Protein AF-A0A7S1U8A6-F1 (afdb_monomer_lite)

InterPro domains:
  IPR013602 Dynein heavy chain, linker [PF08393] (1-104)
  IPR026983 Dynein heavy chain [PTHR45703] (1-102)
  IPR042222 Dynein heavy chain, domain 2, N-terminal [G3DSA:1.20.140.100] (1-81)
  IPR042228 Dynein heavy chain, linker, subdomain 3 [G3DSA:3.20.180.20] (83-105)

Organism: NCBI:txid124430

pLDDT: mean 87.77, std 8.68, range [51.47, 96.12]

Radius of gyration: 16.96 Å; chains: 1; bounding box: 34×30×46 Å

Structure (mmCIF, N/CA/C/O backbone):
data_AF-A0A7S1U8A6-F1
#
_entry.id   AF-A0A7S1U8A6-F1
#
loop_
_atom_site.group_PDB
_atom_site.id
_atom_site.type_symbol
_atom_site.label_atom_id
_atom_site.label_alt_id
_atom_site.label_comp_id
_atom_site.label_asym_id
_atom_site.label_entity_id
_atom_site.label_seq_id
_atom_site.pdbx_PDB_ins_code
_atom_site.Cartn_x
_atom_site.Cartn_y
_atom_site.Cartn_z
_atom_site.occupancy
_atom_site.B_iso_or_equiv
_atom_site.auth_seq_id
_atom_site.auth_comp_id
_atom_site.auth_asym_id
_atom_site.auth_atom_id
_atom_site.pdbx_PDB_model_num
ATOM 1 N N . TRP A 1 1 ? 5.348 0.429 -0.021 1.00 88.81 1 TRP A N 1
ATOM 2 C CA . TRP A 1 1 ? 4.564 -0.590 -0.747 1.00 88.81 1 TRP A CA 1
ATOM 3 C C . TRP A 1 1 ? 4.501 -1.917 0.010 1.00 88.81 1 TRP A C 1
ATOM 5 O O . TRP A 1 1 ? 3.428 -2.208 0.503 1.00 88.81 1 TRP A O 1
ATOM 15 N N . THR A 1 2 ? 5.599 -2.655 0.239 1.00 86.81 2 THR A N 1
ATOM 16 C CA . THR A 1 2 ? 5.573 -3.997 0.885 1.00 86.81 2 THR A CA 1
ATOM 17 C C . THR A 1 2 ? 4.840 -4.059 2.233 1.00 86.81 2 THR A C 1
ATOM 19 O O . THR A 1 2 ? 4.106 -5.003 2.502 1.00 86.81 2 THR A O 1
ATOM 22 N N . ALA A 1 3 ? 4.994 -3.039 3.085 1.00 85.06 3 ALA A N 1
ATOM 23 C CA . ALA A 1 3 ? 4.252 -2.964 4.347 1.00 85.06 3 ALA A CA 1
ATOM 24 C C . ALA A 1 3 ? 2.730 -2.875 4.124 1.00 85.06 3 ALA A C 1
ATOM 26 O O . ALA A 1 3 ? 1.968 -3.575 4.781 1.00 85.06 3 ALA A O 1
ATOM 27 N N . LEU A 1 4 ? 2.304 -2.047 3.166 1.00 87.25 4 LEU A N 1
ATOM 28 C CA . LEU A 1 4 ? 0.900 -1.873 2.795 1.00 87.25 4 LEU A CA 1
ATOM 29 C C . LEU A 1 4 ? 0.356 -3.092 2.036 1.00 87.25 4 LEU A C 1
ATOM 31 O O . LEU A 1 4 ? -0.800 -3.436 2.246 1.00 87.25 4 LEU A O 1
ATOM 35 N N . GLU A 1 5 ? 1.181 -3.787 1.242 1.00 88.25 5 GLU A N 1
ATOM 36 C CA . GLU A 1 5 ? 0.796 -5.025 0.545 1.00 88.25 5 GLU A CA 1
ATOM 37 C C . GLU A 1 5 ? 0.329 -6.080 1.546 1.00 88.25 5 GLU A C 1
ATOM 39 O O . GLU A 1 5 ? -0.782 -6.588 1.432 1.00 88.25 5 GLU A O 1
ATOM 44 N N . ASN A 1 6 ? 1.112 -6.332 2.597 1.00 82.44 6 ASN A N 1
ATOM 45 C CA . ASN A 1 6 ? 0.732 -7.294 3.631 1.00 82.44 6 ASN A CA 1
ATOM 46 C C . ASN A 1 6 ? -0.578 -6.925 4.342 1.00 82.44 6 ASN A C 1
ATOM 48 O O . ASN A 1 6 ? -1.346 -7.809 4.707 1.00 82.44 6 ASN A O 1
ATOM 52 N N . ILE A 1 7 ? -0.846 -5.634 4.539 1.00 85.12 7 ILE A N 1
ATOM 53 C CA . ILE A 1 7 ? -2.037 -5.163 5.254 1.00 85.12 7 ILE A CA 1
ATOM 54 C C . ILE A 1 7 ? -3.275 -5.248 4.354 1.00 85.12 7 ILE A C 1
ATOM 56 O O . ILE A 1 7 ? -4.265 -5.877 4.726 1.00 85.12 7 ILE A O 1
ATOM 60 N N . PHE A 1 8 ? -3.213 -4.647 3.165 1.00 85.31 8 PHE A N 1
ATOM 61 C CA . PHE A 1 8 ? -4.348 -4.532 2.251 1.00 85.31 8 PHE A CA 1
ATOM 62 C C . PHE A 1 8 ? -4.623 -5.804 1.444 1.00 85.31 8 PHE A C 1
ATOM 64 O O . PHE A 1 8 ? -5.749 -5.975 0.991 1.00 85.31 8 PHE A O 1
ATOM 71 N N . MET A 1 9 ? -3.657 -6.713 1.273 1.00 79.38 9 MET A N 1
ATOM 72 C CA . MET A 1 9 ? -3.889 -7.974 0.551 1.00 79.38 9 MET A CA 1
ATOM 73 C C . MET A 1 9 ? -4.278 -9.123 1.483 1.00 79.38 9 MET A C 1
ATOM 75 O O . MET A 1 9 ? -5.119 -9.941 1.107 1.00 79.38 9 MET A O 1
ATOM 79 N N . SER A 1 10 ? -3.713 -9.177 2.693 1.00 74.88 10 SER A N 1
ATOM 80 C CA . SER A 1 10 ? -3.883 -10.331 3.588 1.00 74.88 10 SER A CA 1
ATOM 81 C C . SER A 1 10 ? -5.002 -10.159 4.616 1.00 74.88 10 SER A C 1
ATOM 83 O O . SER A 1 10 ? -5.595 -11.154 5.028 1.00 74.88 10 SER A O 1
ATOM 85 N N . SER A 1 11 ? -5.326 -8.930 5.037 1.00 82.06 11 SER A N 1
ATOM 86 C CA . SER A 1 11 ? -6.348 -8.702 6.066 1.00 82.06 11 SER A CA 1
ATOM 87 C C . SER A 1 11 ? -7.717 -8.403 5.460 1.00 82.06 11 SER A C 1
ATOM 89 O O . SER A 1 11 ? -7.998 -7.287 5.020 1.00 82.06 11 SER A O 1
ATOM 91 N N . GLN A 1 12 ? -8.606 -9.400 5.465 1.00 81.56 12 GLN A N 1
ATOM 92 C CA . GLN A 1 12 ? -9.969 -9.244 4.949 1.00 81.56 12 GLN A CA 1
ATOM 93 C C . GLN A 1 12 ? -10.790 -8.216 5.746 1.00 81.56 12 GLN A C 1
ATOM 95 O O . GLN A 1 12 ? -11.609 -7.514 5.154 1.00 81.56 12 GLN A O 1
ATOM 100 N N . ASP A 1 13 ? -10.543 -8.083 7.056 1.00 82.06 13 ASP A N 1
ATOM 101 C CA . ASP A 1 13 ? -11.202 -7.068 7.887 1.00 82.06 13 ASP A CA 1
ATOM 102 C C . ASP A 1 13 ? -10.785 -5.654 7.467 1.00 82.06 13 ASP A C 1
ATOM 104 O O . ASP A 1 13 ? -11.640 -4.821 7.177 1.00 82.06 13 ASP A O 1
ATOM 108 N N . ILE A 1 14 ? -9.480 -5.395 7.311 1.00 84.38 14 ILE A N 1
ATOM 109 C CA . ILE A 1 14 ? -8.995 -4.077 6.868 1.00 84.38 14 ILE A CA 1
ATOM 110 C C . ILE A 1 14 ? -9.556 -3.721 5.489 1.00 84.38 14 ILE A C 1
ATOM 112 O O . ILE A 1 14 ? -9.987 -2.587 5.282 1.00 84.38 14 ILE A O 1
ATOM 116 N N . ARG A 1 15 ? -9.635 -4.692 4.570 1.00 87.81 15 ARG A N 1
ATOM 117 C CA . ARG A 1 15 ? -10.236 -4.480 3.244 1.00 87.81 15 ARG A CA 1
ATOM 118 C C . ARG A 1 15 ? -11.712 -4.100 3.308 1.00 87.81 15 ARG A C 1
ATOM 120 O O . ARG A 1 15 ? -12.172 -3.289 2.508 1.00 87.81 15 ARG A O 1
ATOM 127 N N . ALA A 1 16 ? -12.454 -4.676 4.252 1.00 87.38 16 ALA A N 1
ATOM 128 C CA . ALA A 1 16 ? -13.859 -4.346 4.466 1.00 87.38 16 ALA A CA 1
ATOM 129 C C . ALA A 1 16 ? -14.042 -2.966 5.122 1.00 87.38 16 ALA A C 1
ATOM 131 O O . ALA A 1 16 ? -15.009 -2.272 4.814 1.00 87.38 16 ALA A O 1
ATOM 132 N N . GLN A 1 17 ? -13.120 -2.562 6.000 1.00 88.62 17 GLN A N 1
ATOM 133 C CA . GLN A 1 17 ? -13.173 -1.273 6.701 1.00 88.62 17 GLN A CA 1
ATOM 134 C C . GLN A 1 17 ? -12.693 -0.098 5.834 1.00 88.62 17 GLN A C 1
ATOM 136 O O . GLN A 1 17 ? -13.214 1.006 5.970 1.00 88.62 17 GLN A O 1
ATOM 141 N N . LEU A 1 18 ? -11.731 -0.329 4.934 1.00 91.69 18 LEU A N 1
ATOM 142 C CA . LEU A 1 18 ? -11.136 0.681 4.050 1.00 91.69 18 LEU A CA 1
ATOM 143 C C . LEU A 1 18 ? -11.277 0.279 2.565 1.00 91.69 18 LEU A C 1
ATOM 145 O O . LEU A 1 18 ? -10.271 0.046 1.886 1.00 91.69 18 LEU A O 1
ATOM 149 N N . PRO A 1 19 ? -12.506 0.164 2.024 1.00 92.81 19 PRO A N 1
ATOM 150 C CA . PRO A 1 19 ? -12.728 -0.388 0.685 1.00 92.81 19 PRO A CA 1
ATOM 151 C C . PRO A 1 19 ? -12.178 0.503 -0.438 1.00 92.81 19 PRO A C 1
ATOM 153 O O . PRO A 1 19 ? -11.664 -0.010 -1.434 1.00 92.81 19 PRO A O 1
ATOM 156 N N . ASP A 1 20 ? -12.252 1.826 -0.290 1.00 94.00 20 ASP A N 1
ATOM 157 C CA . ASP A 1 20 ? -11.753 2.764 -1.302 1.00 94.00 20 ASP A CA 1
ATOM 158 C C . ASP A 1 20 ? -10.221 2.810 -1.327 1.00 94.00 20 ASP A C 1
ATOM 160 O O . ASP A 1 20 ? -9.616 2.820 -2.401 1.00 94.00 20 ASP A O 1
ATOM 164 N N . ASP A 1 21 ? -9.582 2.773 -0.155 1.00 93.56 21 ASP A N 1
ATOM 165 C CA . ASP A 1 21 ? -8.122 2.698 -0.045 1.00 93.56 21 ASP A CA 1
ATOM 166 C C . ASP A 1 21 ? -7.592 1.341 -0.505 1.00 93.56 21 ASP A C 1
ATOM 168 O O . ASP A 1 21 ? -6.555 1.286 -1.161 1.00 93.56 21 ASP A O 1
ATOM 172 N N . THR A 1 22 ? -8.343 0.263 -0.269 1.00 92.44 22 THR A N 1
ATOM 173 C CA . THR A 1 22 ? -8.030 -1.069 -0.804 1.00 92.44 22 THR A CA 1
ATOM 174 C C . THR A 1 22 ? -7.998 -1.053 -2.327 1.00 92.44 22 THR A C 1
ATOM 176 O O . THR A 1 22 ? -6.994 -1.445 -2.914 1.00 92.44 22 THR A O 1
ATOM 179 N N . LYS A 1 23 ? -9.044 -0.531 -2.984 1.00 93.88 23 LYS A N 1
ATOM 180 C CA . LYS A 1 23 ? -9.075 -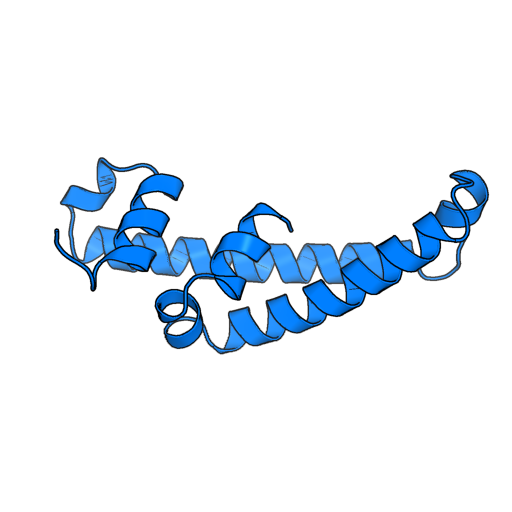0.413 -4.454 1.00 93.88 23 LYS A CA 1
ATOM 181 C C . LYS A 1 23 ? -7.939 0.457 -4.986 1.00 93.88 23 LYS A C 1
ATOM 183 O O . LYS A 1 23 ? -7.350 0.152 -6.021 1.00 93.88 23 LYS A O 1
ATOM 188 N N . ARG A 1 24 ? -7.617 1.548 -4.283 1.00 94.31 24 ARG A N 1
ATOM 189 C CA . ARG A 1 24 ? -6.490 2.416 -4.647 1.00 94.31 24 ARG A CA 1
ATOM 190 C C . ARG A 1 24 ? -5.164 1.668 -4.550 1.00 94.31 24 ARG A C 1
ATOM 192 O O . ARG A 1 24 ? -4.348 1.774 -5.461 1.00 94.31 24 ARG A O 1
ATOM 199 N N . PHE A 1 25 ? -4.958 0.912 -3.474 1.00 94.56 25 PHE A N 1
ATOM 200 C CA . PHE A 1 25 ? -3.757 0.110 -3.293 1.00 94.56 25 PHE A CA 1
ATOM 201 C C . PHE A 1 25 ? -3.649 -0.998 -4.349 1.00 94.56 25 PHE A C 1
ATOM 203 O O . PHE A 1 25 ? -2.569 -1.184 -4.895 1.00 94.56 25 PHE A O 1
ATOM 210 N N . GLU A 1 26 ? -4.750 -1.670 -4.697 1.00 93.94 26 GLU A N 1
ATOM 211 C CA . GLU A 1 26 ? -4.790 -2.686 -5.760 1.00 93.94 26 GLU A CA 1
ATOM 212 C C . GLU A 1 26 ? -4.343 -2.121 -7.118 1.00 93.94 26 GLU A C 1
ATOM 214 O O . GLU A 1 26 ? -3.580 -2.770 -7.830 1.00 93.94 26 GLU A O 1
ATOM 219 N N . GLN A 1 27 ? -4.742 -0.892 -7.465 1.00 94.38 27 GLN A N 1
ATOM 220 C CA . GLN A 1 27 ? -4.250 -0.246 -8.687 1.00 94.38 27 GLN A CA 1
ATOM 221 C C . GLN A 1 27 ? -2.738 0.016 -8.620 1.00 94.38 27 GLN A C 1
ATOM 223 O O . GLN A 1 27 ? -2.011 -0.307 -9.557 1.00 94.38 27 GLN A O 1
ATOM 228 N N . VAL A 1 28 ? -2.250 0.555 -7.497 1.00 95.44 28 VAL A N 1
ATOM 229 C CA . VAL A 1 28 ? -0.811 0.801 -7.300 1.00 95.44 28 VAL A CA 1
ATOM 230 C C . VAL A 1 28 ? -0.012 -0.506 -7.317 1.00 95.44 28 VAL A C 1
ATOM 232 O O . VAL A 1 28 ? 1.119 -0.523 -7.799 1.00 95.44 28 VAL A O 1
ATOM 235 N N . ASP A 1 29 ? -0.579 -1.596 -6.802 1.00 94.38 29 ASP A N 1
ATOM 236 C CA . ASP A 1 29 ? 0.017 -2.931 -6.804 1.00 94.38 29 ASP A CA 1
ATOM 237 C C . ASP A 1 29 ? 0.265 -3.443 -8.226 1.00 94.38 29 ASP A C 1
ATOM 239 O O . ASP A 1 29 ? 1.375 -3.883 -8.540 1.00 94.38 29 ASP A O 1
ATOM 243 N N . VAL A 1 30 ? -0.742 -3.318 -9.096 1.00 94.25 30 VAL A N 1
ATOM 244 C CA . VAL A 1 30 ? -0.635 -3.665 -10.518 1.00 94.25 30 VAL A CA 1
ATOM 245 C C . VAL A 1 30 ? 0.435 -2.811 -11.195 1.00 94.25 30 VAL A C 1
ATOM 247 O O . VAL A 1 30 ? 1.370 -3.364 -11.781 1.00 94.25 30 VAL A O 1
ATOM 250 N N . ASP A 1 31 ? 0.360 -1.488 -11.035 1.00 92.88 31 ASP A N 1
ATOM 251 C CA . ASP A 1 31 ? 1.295 -0.552 -11.664 1.00 92.88 31 ASP A CA 1
ATOM 252 C C . ASP A 1 31 ? 2.744 -0.819 -11.212 1.00 92.88 31 ASP A C 1
ATOM 254 O O . ASP A 1 31 ? 3.674 -0.807 -12.024 1.00 92.88 31 ASP A O 1
ATOM 258 N N . PHE A 1 32 ? 2.958 -1.118 -9.924 1.00 93.88 32 PHE A N 1
ATOM 259 C CA . PHE A 1 32 ? 4.285 -1.419 -9.379 1.00 93.88 32 PHE A CA 1
ATOM 260 C C . PHE A 1 32 ? 4.840 -2.735 -9.896 1.00 93.88 32 PHE A C 1
ATOM 262 O O . PHE A 1 32 ? 6.006 -2.793 -10.292 1.00 93.88 32 PHE A O 1
ATOM 269 N N . LYS A 1 33 ? 4.011 -3.779 -9.950 1.00 93.62 33 LYS A N 1
ATOM 270 C CA . LYS A 1 33 ? 4.401 -5.072 -10.520 1.00 93.62 33 LYS A CA 1
ATOM 271 C C . LYS A 1 33 ? 4.740 -4.941 -12.006 1.00 93.62 33 LYS A C 1
ATOM 273 O O . LYS A 1 33 ? 5.705 -5.563 -12.449 1.00 93.62 33 LYS A O 1
ATOM 278 N N . ASP A 1 34 ? 4.043 -4.086 -12.753 1.00 92.69 34 ASP A N 1
ATOM 279 C CA . ASP A 1 34 ? 4.404 -3.745 -14.133 1.00 92.69 34 ASP A CA 1
ATOM 280 C C . ASP A 1 34 ? 5.766 -3.051 -14.229 1.00 92.69 34 ASP A C 1
ATOM 282 O O . ASP A 1 34 ? 6.617 -3.478 -15.015 1.00 92.69 34 ASP A O 1
ATOM 286 N N . GLN A 1 35 ? 6.028 -2.047 -13.384 1.00 91.19 35 GLN A N 1
ATOM 287 C CA . GLN A 1 35 ? 7.331 -1.373 -13.360 1.00 91.19 35 GLN A CA 1
ATOM 288 C C . GLN A 1 35 ? 8.482 -2.318 -12.975 1.00 91.19 35 GLN A C 1
ATOM 290 O O . GLN A 1 35 ? 9.594 -2.167 -13.492 1.00 91.19 35 GLN A O 1
ATOM 295 N N . LEU A 1 36 ? 8.237 -3.278 -12.075 1.00 91.50 36 LEU A N 1
ATOM 296 C CA . LEU A 1 36 ? 9.217 -4.288 -11.667 1.00 91.50 36 LEU A CA 1
ATOM 297 C C . LEU A 1 36 ? 9.498 -5.298 -12.781 1.00 91.50 36 LEU A C 1
ATOM 299 O O . LEU A 1 36 ? 10.664 -5.593 -13.039 1.00 91.50 36 LEU A O 1
ATOM 303 N N . ARG A 1 37 ? 8.459 -5.794 -13.470 1.00 92.69 37 ARG A N 1
ATOM 304 C CA . ARG A 1 37 ? 8.616 -6.681 -14.636 1.00 92.69 37 ARG A CA 1
ATOM 305 C C . ARG A 1 37 ? 9.458 -6.027 -15.722 1.00 92.69 37 ARG A C 1
ATOM 307 O O . ARG A 1 37 ? 10.334 -6.665 -16.298 1.00 92.69 37 ARG A O 1
ATOM 314 N N . ASP A 1 38 ? 9.215 -4.746 -15.961 1.00 89.62 38 ASP A N 1
ATOM 315 C CA . ASP A 1 38 ? 9.948 -3.973 -16.950 1.00 89.62 38 ASP A CA 1
ATOM 316 C C . ASP A 1 38 ? 11.442 -3.816 -16.607 1.00 89.62 38 ASP A C 1
ATOM 318 O O . ASP A 1 38 ? 12.302 -4.017 -17.466 1.00 89.62 38 ASP A O 1
ATOM 322 N N . VAL A 1 39 ? 11.761 -3.551 -15.334 1.00 90.38 39 VAL A N 1
ATOM 323 C CA . VAL A 1 39 ? 13.155 -3.493 -14.841 1.00 90.38 39 VAL A CA 1
ATOM 324 C C . VAL A 1 39 ? 13.816 -4.858 -14.890 1.00 90.38 39 VAL A C 1
ATOM 326 O O . VAL A 1 39 ? 14.991 -4.964 -15.223 1.00 90.38 39 VAL A O 1
ATOM 329 N N . GLN A 1 40 ? 13.075 -5.919 -14.579 1.00 91.06 40 GLN A N 1
ATOM 330 C CA . GLN A 1 40 ? 13.603 -7.275 -14.655 1.00 91.06 40 GLN A CA 1
ATOM 331 C C . GLN A 1 40 ? 13.952 -7.662 -16.100 1.00 91.06 40 GLN A C 1
ATOM 333 O O . GLN A 1 40 ? 14.941 -8.361 -16.317 1.00 91.06 40 GLN A O 1
ATOM 338 N N . ALA A 1 41 ? 13.176 -7.191 -17.081 1.00 90.00 41 ALA A N 1
ATOM 339 C CA . ALA A 1 41 ? 13.470 -7.387 -18.497 1.00 90.00 41 ALA A CA 1
ATOM 340 C C . ALA A 1 41 ? 14.681 -6.561 -18.970 1.00 90.00 41 ALA A C 1
ATOM 342 O O . ALA A 1 41 ? 15.436 -7.031 -19.818 1.00 90.00 41 ALA A O 1
ATOM 343 N N . ASN A 1 42 ? 14.887 -5.362 -18.411 1.00 87.12 42 ASN A N 1
ATOM 344 C CA . ASN A 1 42 ? 15.987 -4.459 -18.761 1.00 87.12 42 ASN A CA 1
ATOM 345 C C . ASN A 1 42 ? 16.703 -3.942 -17.497 1.00 87.12 42 ASN A C 1
ATOM 347 O O . ASN A 1 42 ? 16.475 -2.806 -17.078 1.00 87.12 42 ASN A O 1
ATOM 351 N N . PRO A 1 43 ? 17.607 -4.734 -16.891 1.00 86.00 43 PRO A N 1
ATOM 352 C CA . PRO A 1 43 ? 18.212 -4.412 -15.594 1.00 86.00 43 PRO A CA 1
ATOM 353 C C . PRO A 1 43 ? 19.224 -3.254 -15.644 1.00 86.00 43 PRO A C 1
ATOM 355 O O . PRO A 1 43 ? 19.770 -2.863 -14.612 1.00 86.00 43 PRO A O 1
ATOM 358 N N . GLY A 1 44 ? 19.503 -2.706 -16.831 1.00 89.50 44 GLY A N 1
ATOM 359 C CA . GLY A 1 44 ? 20.347 -1.529 -16.997 1.00 89.50 44 GLY A CA 1
ATOM 360 C C . GLY A 1 44 ? 19.742 -0.327 -16.277 1.00 89.50 44 GLY A C 1
ATOM 361 O O . GLY A 1 44 ? 18.672 0.149 -16.645 1.00 89.50 44 GLY A O 1
ATOM 362 N N . VAL A 1 45 ? 20.434 0.185 -15.255 1.00 86.69 45 VAL A N 1
ATOM 363 C CA . VAL A 1 45 ? 19.951 1.319 -14.443 1.00 86.69 45 VAL A CA 1
ATOM 364 C C . VAL A 1 45 ? 19.745 2.569 -15.297 1.00 86.69 45 VAL A C 1
ATOM 366 O O . VAL A 1 45 ? 18.753 3.269 -15.125 1.00 86.69 45 VAL A O 1
ATOM 369 N N . LEU A 1 46 ? 20.651 2.832 -16.244 1.00 86.88 46 LEU A N 1
ATOM 370 C CA . LEU A 1 46 ? 20.529 3.968 -17.158 1.00 86.88 46 LEU A CA 1
ATOM 371 C C . LEU A 1 46 ? 19.295 3.829 -18.054 1.00 86.88 46 LEU A C 1
ATOM 373 O O . LEU A 1 46 ? 18.517 4.770 -18.140 1.00 86.88 46 LEU A O 1
ATOM 377 N N . ASP A 1 47 ? 19.070 2.651 -18.637 1.00 83.94 47 ASP A N 1
ATOM 378 C CA . ASP A 1 47 ? 17.932 2.396 -19.529 1.00 83.94 47 ASP A CA 1
ATOM 379 C C . ASP A 1 47 ? 16.593 2.400 -18.774 1.00 83.94 47 ASP A C 1
ATOM 381 O O . ASP A 1 47 ? 15.596 2.941 -19.251 1.00 83.94 47 ASP A O 1
ATOM 385 N N . SER A 1 48 ? 16.579 1.851 -17.556 1.00 84.19 48 SER A N 1
ATOM 386 C CA . SER A 1 48 ? 15.415 1.859 -16.663 1.00 84.19 48 SER A CA 1
ATOM 387 C C . SER A 1 48 ? 15.032 3.275 -16.221 1.00 84.19 48 SER A C 1
ATOM 389 O O . SER A 1 48 ? 13.847 3.606 -16.175 1.00 84.19 48 SER A O 1
ATOM 391 N N . CYS A 1 49 ? 16.018 4.120 -15.898 1.00 83.56 49 CYS A N 1
ATOM 392 C CA . CYS A 1 49 ? 15.786 5.502 -15.472 1.00 83.56 49 CYS A CA 1
ATOM 393 C C . CYS A 1 49 ? 15.504 6.451 -16.645 1.00 83.56 49 CYS A C 1
ATOM 395 O O . CYS A 1 49 ? 14.759 7.410 -16.473 1.00 83.56 49 CYS A O 1
ATOM 397 N N . ALA A 1 50 ? 16.074 6.194 -17.826 1.00 83.56 50 ALA A N 1
ATOM 398 C CA . ALA A 1 50 ? 15.879 7.012 -19.024 1.00 83.56 50 ALA A CA 1
ATOM 399 C C . ALA A 1 50 ? 14.527 6.773 -19.717 1.00 83.56 50 ALA A C 1
ATOM 401 O O . ALA A 1 50 ? 14.205 7.456 -20.690 1.00 83.56 50 ALA A O 1
ATOM 402 N N . ARG A 1 51 ? 13.725 5.816 -19.237 1.00 83.12 51 ARG A N 1
ATOM 403 C CA . ARG A 1 51 ? 12.401 5.541 -19.788 1.00 83.12 51 ARG A CA 1
ATOM 404 C 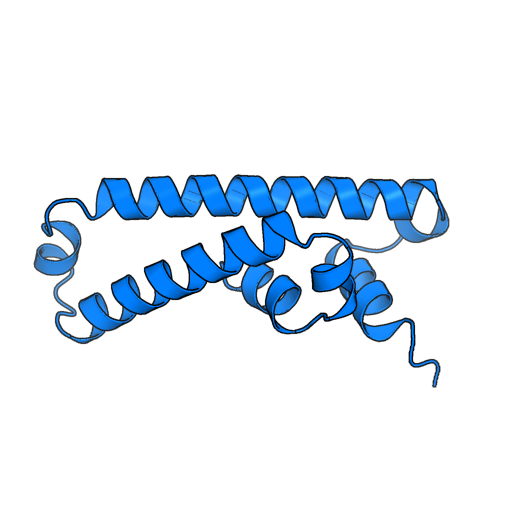C . ARG A 1 51 ? 11.459 6.728 -19.578 1.00 83.12 51 ARG A C 1
ATOM 406 O O . ARG A 1 51 ? 11.219 7.174 -18.456 1.00 83.12 51 ARG A O 1
ATOM 413 N N . GLU A 1 52 ? 10.879 7.197 -20.675 1.00 86.56 52 GLU A N 1
ATOM 414 C CA . GLU A 1 52 ? 9.943 8.317 -20.673 1.00 86.56 52 GLU A CA 1
ATOM 415 C C . GLU A 1 52 ? 8.725 8.036 -19.775 1.00 86.56 52 GLU A C 1
ATOM 417 O O . GLU A 1 52 ? 8.173 6.936 -19.761 1.00 86.56 52 GLU A O 1
ATOM 422 N N . GLY A 1 53 ? 8.322 9.031 -18.979 1.00 86.19 53 GLY A N 1
ATOM 423 C CA . GLY A 1 53 ? 7.163 8.937 -18.084 1.00 86.19 53 GLY A CA 1
ATOM 424 C C . GLY A 1 53 ? 7.380 8.144 -16.787 1.00 86.19 53 GLY A C 1
ATOM 425 O O . GLY A 1 53 ? 6.502 8.160 -15.923 1.00 86.19 53 GLY A O 1
ATOM 426 N N . ARG A 1 54 ? 8.545 7.506 -16.595 1.00 87.94 54 ARG A N 1
ATOM 427 C CA . ARG A 1 54 ? 8.850 6.681 -15.411 1.00 87.94 54 ARG A CA 1
ATOM 428 C C . ARG A 1 54 ? 8.745 7.456 -14.099 1.00 87.94 54 ARG A C 1
ATOM 430 O O . ARG A 1 54 ? 8.116 6.984 -13.157 1.00 87.94 54 ARG A O 1
ATOM 437 N N . GLU A 1 55 ? 9.331 8.649 -14.049 1.00 89.62 55 GLU A N 1
ATOM 438 C CA . GLU A 1 55 ? 9.279 9.526 -12.874 1.00 89.62 55 GLU A CA 1
ATOM 439 C C . GLU A 1 55 ? 7.835 9.890 -12.506 1.00 89.62 55 GLU A C 1
ATOM 441 O O . GLU A 1 55 ? 7.440 9.749 -11.351 1.00 89.62 55 GLU A O 1
ATOM 446 N N . GLY A 1 56 ? 7.022 10.286 -13.491 1.00 92.06 56 GLY A N 1
ATOM 447 C CA . GLY A 1 56 ? 5.624 10.659 -13.270 1.00 92.06 56 GLY A CA 1
ATOM 448 C C . GLY A 1 56 ? 4.780 9.503 -12.730 1.00 92.06 56 GLY A C 1
ATOM 449 O O . GLY A 1 56 ? 3.992 9.696 -11.803 1.00 92.06 56 GLY A O 1
ATOM 450 N N . ILE A 1 57 ? 4.989 8.291 -13.257 1.00 91.06 57 ILE A N 1
ATOM 451 C CA . ILE A 1 57 ? 4.340 7.073 -12.755 1.00 91.06 57 ILE A CA 1
ATOM 452 C C . ILE A 1 57 ? 4.747 6.828 -11.297 1.00 91.06 57 ILE A C 1
ATOM 454 O O . ILE A 1 57 ? 3.880 6.712 -10.432 1.00 91.06 57 ILE A O 1
ATOM 458 N N . LEU A 1 58 ? 6.050 6.834 -10.995 1.00 92.38 58 LEU A N 1
ATOM 459 C CA . LEU A 1 58 ? 6.549 6.608 -9.636 1.00 92.38 58 LEU A CA 1
ATOM 460 C C . LEU A 1 58 ? 6.057 7.675 -8.644 1.00 92.38 58 LEU A C 1
ATOM 462 O O . LEU A 1 58 ? 5.671 7.332 -7.527 1.00 92.38 58 LEU A O 1
ATOM 466 N N . MET A 1 59 ? 6.003 8.948 -9.046 1.00 94.69 59 MET A N 1
ATOM 467 C CA . MET A 1 59 ? 5.448 10.029 -8.224 1.00 94.69 59 MET A CA 1
ATOM 468 C C . MET A 1 59 ? 3.951 9.843 -7.959 1.00 94.69 59 MET A C 1
ATOM 470 O O . MET A 1 59 ? 3.502 10.003 -6.822 1.00 94.69 59 MET A O 1
ATOM 474 N N . SER A 1 60 ? 3.174 9.481 -8.985 1.00 94.38 60 SER A N 1
ATOM 475 C CA . SER A 1 60 ? 1.735 9.212 -8.853 1.00 94.38 60 SER A CA 1
ATOM 476 C C . SER A 1 60 ? 1.464 8.046 -7.898 1.00 94.38 60 SER A C 1
ATOM 478 O O . SER A 1 60 ? 0.602 8.123 -7.014 1.00 94.38 60 SER A O 1
ATOM 480 N N . MET A 1 61 ? 2.253 6.979 -8.027 1.00 94.38 61 MET A N 1
ATOM 481 C CA . MET A 1 61 ? 2.173 5.817 -7.151 1.00 94.38 61 MET A CA 1
ATOM 482 C C . MET A 1 61 ? 2.552 6.171 -5.717 1.00 94.38 61 MET A C 1
ATOM 484 O O . MET A 1 61 ? 1.820 5.812 -4.798 1.00 94.38 61 MET A O 1
ATOM 488 N N . ASN A 1 62 ? 3.640 6.921 -5.513 1.00 94.44 62 ASN A N 1
ATOM 489 C CA . ASN A 1 62 ? 4.055 7.353 -4.181 1.00 94.44 62 ASN A CA 1
ATOM 490 C C . ASN A 1 62 ? 2.960 8.180 -3.491 1.00 94.44 62 ASN A C 1
ATOM 492 O O . ASN A 1 62 ? 2.577 7.875 -2.366 1.00 94.44 62 ASN A O 1
ATOM 496 N N . LYS A 1 63 ? 2.364 9.142 -4.203 1.00 96.12 63 LYS A N 1
ATOM 497 C CA . LYS A 1 63 ? 1.242 9.935 -3.684 1.00 96.12 63 LYS A CA 1
ATOM 498 C C . LYS A 1 63 ? 0.036 9.067 -3.312 1.00 96.12 63 LYS A C 1
ATOM 500 O O . LYS A 1 63 ? -0.630 9.310 -2.309 1.00 96.12 63 LYS A O 1
ATOM 505 N N . SER A 1 64 ? -0.256 8.047 -4.115 1.00 94.81 64 SER A N 1
ATOM 506 C CA . SER A 1 64 ? -1.349 7.112 -3.831 1.00 94.81 64 SER A CA 1
ATOM 507 C C . SER A 1 64 ? -1.062 6.255 -2.593 1.00 94.81 64 SER A C 1
ATOM 509 O O . SER A 1 64 ? -1.971 6.023 -1.796 1.00 94.81 64 SER A O 1
ATOM 511 N N . LEU A 1 65 ? 0.193 5.837 -2.393 1.00 94.50 65 LEU A N 1
ATOM 512 C CA . LEU A 1 65 ? 0.630 5.125 -1.189 1.00 94.50 65 LEU A CA 1
ATOM 513 C C . LEU A 1 65 ? 0.531 6.006 0.062 1.00 94.50 65 LEU A C 1
ATOM 515 O O . LEU A 1 65 ? 0.029 5.531 1.075 1.00 94.50 65 LEU A O 1
ATOM 519 N N . GLU A 1 66 ? 0.931 7.277 -0.019 1.00 95.62 66 GLU A N 1
ATOM 520 C CA . GLU A 1 66 ? 0.810 8.242 1.086 1.00 95.62 66 GLU A CA 1
ATOM 521 C C . GLU A 1 66 ? -0.649 8.430 1.525 1.00 95.62 66 GLU A C 1
ATOM 523 O O . GLU A 1 66 ? -0.943 8.477 2.720 1.00 95.62 66 GLU A O 1
ATOM 528 N N . ILE A 1 67 ? -1.586 8.482 0.570 1.00 95.38 67 ILE A N 1
ATOM 529 C CA . ILE A 1 67 ? -3.023 8.543 0.876 1.00 95.38 67 ILE A CA 1
ATOM 530 C C . ILE A 1 67 ? -3.468 7.285 1.633 1.00 95.38 67 ILE A C 1
ATOM 532 O O . ILE A 1 67 ? -4.144 7.399 2.654 1.00 95.38 67 ILE A O 1
ATOM 536 N N . CYS A 1 68 ? -3.071 6.097 1.165 1.00 94.12 68 CYS A N 1
ATOM 537 C CA . CYS A 1 68 ? -3.441 4.836 1.815 1.00 94.12 68 CYS A CA 1
ATOM 538 C C . CYS A 1 68 ? -2.838 4.722 3.224 1.00 94.12 68 CYS A C 1
ATOM 540 O O . CYS A 1 68 ? -3.502 4.258 4.149 1.00 94.12 68 CYS A O 1
ATOM 542 N N . GLU A 1 69 ? -1.591 5.164 3.406 1.00 91.94 69 GLU A N 1
ATOM 543 C CA . GLU A 1 69 ? -0.932 5.178 4.712 1.00 91.94 69 GLU A CA 1
ATOM 544 C C . GLU A 1 69 ? -1.649 6.112 5.690 1.00 91.94 69 GLU A C 1
ATOM 546 O O . GLU A 1 69 ? -1.906 5.731 6.833 1.00 91.94 69 GLU A O 1
ATOM 551 N N . LYS A 1 70 ? -2.034 7.306 5.233 1.00 93.75 70 LYS A N 1
ATOM 552 C CA . LYS A 1 70 ? -2.780 8.258 6.055 1.00 93.75 70 LYS A CA 1
ATOM 553 C C . LYS A 1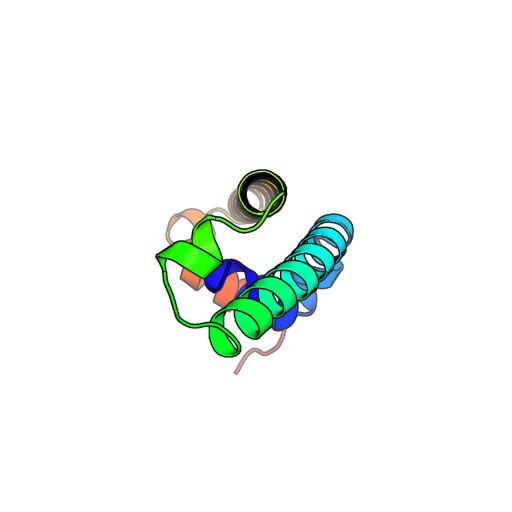 70 ? -4.145 7.703 6.473 1.00 93.75 70 LYS A C 1
ATOM 555 O O . LYS A 1 70 ? -4.478 7.761 7.655 1.00 93.75 70 LYS A O 1
ATOM 560 N N . ALA A 1 71 ? -4.901 7.124 5.540 1.00 92.62 71 ALA A N 1
ATOM 561 C CA . ALA A 1 71 ? -6.195 6.509 5.839 1.00 92.62 71 ALA A CA 1
ATOM 562 C C . ALA A 1 71 ? -6.062 5.373 6.869 1.00 92.62 71 ALA A C 1
ATOM 564 O O . ALA A 1 71 ? -6.851 5.270 7.810 1.00 92.62 71 ALA A O 1
ATOM 565 N N . LEU A 1 72 ? -5.010 4.557 6.746 1.00 91.62 72 LEU A N 1
ATOM 566 C CA . LEU A 1 72 ? -4.714 3.505 7.711 1.00 91.62 72 LEU A CA 1
ATOM 567 C C . LEU A 1 72 ? -4.381 4.068 9.101 1.00 91.62 72 LEU A C 1
ATOM 569 O O . LEU A 1 72 ? -4.860 3.542 10.105 1.00 91.62 72 LEU A O 1
ATOM 573 N N . GLN A 1 73 ? -3.577 5.131 9.182 1.00 91.50 73 GLN A N 1
ATOM 574 C CA . GLN A 1 73 ? -3.258 5.784 10.455 1.00 91.50 73 GLN A CA 1
ATOM 575 C C . GLN A 1 73 ? -4.516 6.345 11.127 1.00 91.50 73 GLN A C 1
ATOM 577 O O . GLN A 1 73 ? -4.725 6.108 12.317 1.00 91.50 73 GLN A O 1
ATOM 582 N N . GLU A 1 74 ? -5.382 7.022 10.372 1.00 93.25 74 GLU A N 1
ATOM 583 C CA . GLU A 1 74 ? -6.657 7.544 10.876 1.00 93.25 74 GLU A CA 1
ATOM 584 C C . GLU A 1 74 ? -7.562 6.414 11.394 1.00 93.25 74 GLU A C 1
ATOM 586 O O . GLU A 1 74 ? -8.101 6.509 12.499 1.00 93.25 74 GLU A O 1
ATOM 591 N N . TYR A 1 75 ? -7.656 5.302 10.660 1.00 91.25 75 TYR A N 1
ATOM 592 C CA . TYR A 1 75 ? -8.381 4.110 11.103 1.00 91.25 75 TYR A CA 1
ATOM 593 C C . TYR A 1 75 ? -7.842 3.555 12.431 1.00 91.25 75 TYR A C 1
ATOM 595 O O . TYR A 1 75 ? -8.614 3.284 13.358 1.00 91.25 75 TYR A O 1
ATOM 603 N N . LEU A 1 76 ? -6.518 3.416 12.559 1.00 91.38 76 LEU A N 1
ATOM 604 C CA . LEU A 1 76 ? -5.891 2.928 13.789 1.00 91.38 76 LEU A CA 1
ATOM 605 C C . LEU A 1 76 ? -6.136 3.873 14.971 1.00 91.38 76 LEU A C 1
ATOM 607 O O . LEU A 1 76 ? -6.424 3.401 16.072 1.00 91.38 76 LEU A O 1
ATOM 611 N N . GLU A 1 77 ? -6.079 5.187 14.762 1.00 93.12 77 GLU A N 1
ATOM 612 C CA . GLU A 1 77 ? -6.376 6.166 15.812 1.00 93.12 77 GLU A CA 1
ATOM 613 C C . GLU A 1 77 ? -7.839 6.107 16.269 1.00 93.12 77 GLU A C 1
ATOM 615 O O . GLU A 1 77 ? -8.113 6.180 17.469 1.00 93.12 77 GLU A O 1
ATOM 620 N N . VAL A 1 78 ? -8.797 5.881 15.365 1.00 92.31 78 VAL A N 1
ATOM 621 C CA . VAL A 1 78 ? -10.202 5.646 15.751 1.00 92.31 78 VAL A CA 1
ATOM 622 C C . VAL A 1 78 ? -10.328 4.400 16.635 1.00 92.31 78 VAL A C 1
ATOM 624 O O . VAL A 1 78 ? -11.018 4.429 17.662 1.00 92.31 78 VAL A O 1
ATOM 627 N N . LYS A 1 79 ? -9.628 3.308 16.298 1.00 90.06 79 LYS A N 1
ATOM 628 C CA . LYS A 1 79 ? -9.620 2.091 17.128 1.00 90.06 79 LYS A CA 1
ATOM 629 C C . LYS A 1 79 ? -8.980 2.330 18.495 1.00 90.06 79 LYS A C 1
ATOM 631 O O . LYS A 1 79 ? -9.532 1.868 19.494 1.00 90.06 79 LYS A O 1
ATOM 636 N N . LYS A 1 80 ? -7.883 3.089 18.571 1.00 93.69 80 LYS A N 1
ATOM 637 C CA . LYS A 1 80 ? -7.248 3.459 19.849 1.00 93.69 80 LYS A CA 1
ATOM 638 C C . LYS A 1 80 ? -8.152 4.321 20.725 1.00 93.69 80 LYS A C 1
ATOM 640 O O . LYS A 1 80 ? -8.278 4.042 21.913 1.00 93.69 80 LYS A O 1
ATOM 645 N N . ASN A 1 81 ? -8.842 5.299 20.142 1.00 93.06 81 ASN A N 1
ATOM 646 C CA . ASN A 1 81 ? -9.813 6.125 20.863 1.00 93.06 81 ASN A CA 1
ATOM 647 C C . ASN A 1 81 ? -10.985 5.298 21.410 1.00 93.06 81 ASN A C 1
ATOM 649 O O . ASN A 1 81 ? -11.443 5.525 22.527 1.00 93.06 81 ASN A O 1
ATOM 653 N N . THR A 1 82 ? -11.448 4.310 20.640 1.00 90.94 82 THR A N 1
ATOM 654 C CA . THR A 1 82 ? -12.536 3.412 21.061 1.00 90.94 82 THR A CA 1
ATOM 655 C C . THR A 1 82 ? -12.088 2.466 22.179 1.00 90.94 82 THR A C 1
ATOM 657 O O . THR A 1 82 ? -12.877 2.108 23.053 1.00 90.94 82 THR A O 1
ATOM 660 N N . PHE A 1 83 ? -10.816 2.062 22.176 1.00 91.69 83 PHE A N 1
ATOM 661 C CA . PHE A 1 83 ? -10.256 1.151 23.165 1.00 91.69 83 PHE A CA 1
ATOM 662 C C . PHE A 1 83 ? -8.869 1.618 23.633 1.00 91.69 83 PHE A C 1
ATOM 664 O O . PHE A 1 83 ? -7.848 1.190 23.083 1.00 91.69 83 PHE A O 1
ATOM 671 N N . PRO A 1 84 ? -8.802 2.437 24.704 1.00 93.00 84 PRO A N 1
ATOM 672 C CA . PRO A 1 84 ? -7.571 3.121 25.110 1.00 93.00 84 PRO A CA 1
ATOM 673 C C . PRO A 1 84 ? -6.375 2.211 25.424 1.00 93.00 84 PRO A C 1
ATOM 675 O O . PRO A 1 84 ? -5.232 2.658 25.392 1.00 93.00 84 PRO A O 1
ATOM 678 N N . ARG A 1 85 ? -6.593 0.915 25.689 1.00 93.75 85 ARG A N 1
ATOM 679 C CA . ARG A 1 85 ? -5.496 -0.053 25.874 1.00 93.75 85 ARG A CA 1
ATOM 680 C C . ARG A 1 85 ? -4.623 -0.213 24.622 1.00 93.75 85 ARG A C 1
ATOM 682 O O . ARG A 1 85 ? -3.453 -0.557 24.753 1.00 93.75 85 ARG A O 1
ATOM 689 N N . PHE A 1 86 ? -5.147 0.072 23.429 1.00 92.62 86 PHE A N 1
ATOM 690 C CA . PHE A 1 86 ? -4.3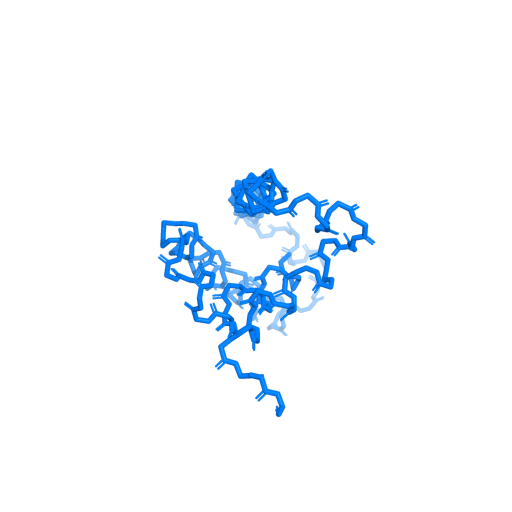71 0.011 22.189 1.00 92.62 86 PHE A CA 1
ATOM 691 C C . PHE A 1 86 ? -3.306 1.109 22.066 1.00 92.62 86 PHE A C 1
ATOM 693 O O . PHE A 1 86 ? -2.399 0.958 21.255 1.00 92.62 86 PHE A O 1
ATOM 700 N N . TYR A 1 87 ? -3.335 2.164 22.893 1.00 91.44 87 TYR A N 1
ATOM 701 C CA . TYR A 1 87 ? -2.244 3.149 22.934 1.00 91.44 87 TYR A CA 1
ATOM 702 C C . TYR A 1 87 ? -0.912 2.565 23.426 1.00 91.44 87 TYR A C 1
ATOM 704 O O . TYR A 1 87 ? 0.142 3.115 23.122 1.00 91.44 87 TYR A O 1
ATOM 712 N N . PHE A 1 88 ? -0.943 1.445 24.154 1.00 93.56 88 PHE A N 1
ATOM 713 C CA . PHE A 1 88 ? 0.258 0.778 24.669 1.00 93.56 88 PHE A CA 1
ATOM 714 C C . PHE A 1 88 ? 0.823 -0.278 23.709 1.00 93.56 88 PHE A C 1
ATOM 716 O O . PHE A 1 88 ? 1.778 -0.975 24.048 1.00 93.56 88 PHE A O 1
ATOM 723 N N . VAL A 1 89 ? 0.228 -0.417 22.523 1.00 90.50 89 VAL A N 1
ATOM 724 C CA . VAL A 1 89 ? 0.607 -1.403 21.511 1.00 90.50 89 VAL A CA 1
ATOM 725 C C . VAL A 1 89 ? 1.160 -0.672 20.289 1.00 90.50 89 VAL A C 1
ATOM 727 O O . VAL A 1 89 ? 0.661 0.384 19.900 1.00 90.50 89 VAL A O 1
ATOM 730 N N . SER A 1 90 ? 2.209 -1.219 19.673 1.00 89.12 90 SER A N 1
ATOM 731 C CA . SER A 1 90 ? 2.742 -0.666 18.425 1.00 89.12 90 SER A CA 1
ATOM 732 C C . SER A 1 90 ? 1.716 -0.793 17.294 1.00 89.12 90 SER A C 1
ATOM 734 O O . SER A 1 90 ? 0.919 -1.727 17.281 1.00 89.12 90 SER A O 1
ATOM 736 N N . ASN A 1 91 ? 1.751 0.101 16.301 1.00 85.19 91 ASN A N 1
ATOM 737 C CA . ASN A 1 91 ? 0.818 0.031 15.167 1.00 85.19 91 ASN A CA 1
ATOM 738 C C . ASN A 1 91 ? 0.893 -1.321 14.431 1.00 85.19 91 ASN A C 1
ATOM 740 O O . ASN A 1 91 ? -0.135 -1.840 14.017 1.00 85.19 91 ASN A O 1
ATOM 744 N N . ALA A 1 92 ? 2.085 -1.919 14.320 1.00 82.56 92 ALA A N 1
ATOM 745 C CA . ALA A 1 92 ? 2.260 -3.237 13.708 1.00 82.56 92 ALA A CA 1
ATOM 746 C C . ALA A 1 92 ? 1.558 -4.351 14.506 1.00 82.56 92 ALA A C 1
ATOM 748 O O . ALA A 1 92 ? 0.825 -5.146 13.928 1.00 82.56 92 ALA A O 1
ATOM 749 N N . ALA A 1 93 ? 1.730 -4.380 15.832 1.00 84.88 93 ALA A N 1
ATOM 750 C CA . ALA A 1 93 ? 1.057 -5.361 16.682 1.00 84.88 93 ALA A CA 1
ATOM 751 C C . ALA A 1 93 ? -0.457 -5.105 16.768 1.00 84.88 93 ALA A C 1
ATOM 753 O O . ALA A 1 93 ? -1.242 -6.044 16.822 1.00 84.88 93 ALA A O 1
ATOM 754 N N . LEU A 1 94 ? -0.887 -3.842 16.724 1.00 86.56 94 LEU A N 1
ATOM 755 C CA . LEU A 1 94 ? -2.302 -3.489 16.666 1.00 86.56 94 LEU A CA 1
ATOM 756 C C . LEU A 1 94 ? -2.948 -3.980 15.365 1.00 86.56 94 LEU A C 1
ATOM 758 O O . LEU A 1 94 ? -4.046 -4.524 15.403 1.00 86.56 94 LEU A O 1
ATOM 762 N N . LEU A 1 95 ? -2.267 -3.824 14.229 1.00 84.25 95 LEU A N 1
ATOM 763 C CA . LEU A 1 95 ? -2.734 -4.355 12.949 1.00 84.25 95 LEU A CA 1
ATOM 764 C C . LEU A 1 95 ? -2.858 -5.878 12.977 1.00 84.25 95 LEU A C 1
ATOM 766 O O . LEU A 1 95 ? -3.851 -6.397 12.480 1.00 84.25 95 LEU A O 1
ATOM 770 N N . ASP A 1 96 ? -1.906 -6.577 13.593 1.00 81.19 96 ASP A N 1
ATOM 771 C CA . ASP A 1 96 ? -1.957 -8.033 13.757 1.00 81.19 96 ASP A CA 1
ATOM 772 C C . ASP A 1 96 ? -3.145 -8.477 14.633 1.00 81.19 96 ASP A C 1
ATOM 774 O O . ASP A 1 96 ? -3.907 -9.368 14.257 1.00 81.19 96 ASP A O 1
ATOM 778 N N . ILE A 1 97 ? -3.382 -7.782 15.753 1.00 83.81 97 ILE A N 1
ATOM 779 C CA . ILE A 1 97 ? -4.546 -8.011 16.627 1.00 83.81 97 ILE A CA 1
ATOM 780 C C . ILE A 1 97 ? -5.862 -7.763 15.879 1.00 83.81 97 ILE A C 1
ATOM 782 O O . ILE A 1 97 ? -6.812 -8.523 16.047 1.00 83.81 97 ILE A O 1
ATOM 786 N N . LEU A 1 98 ? -5.942 -6.706 15.066 1.00 80.62 98 LEU A N 1
ATOM 787 C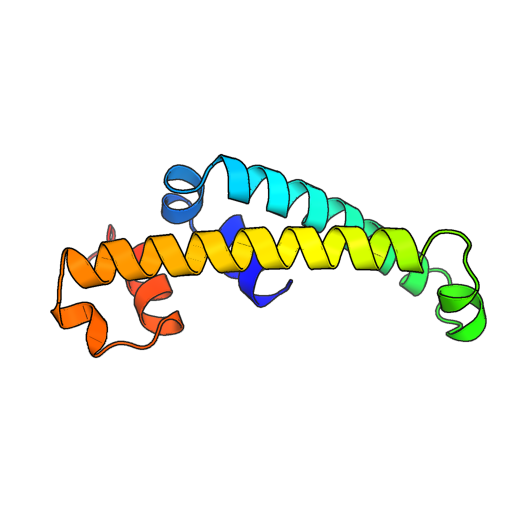 CA . LEU A 1 98 ? -7.148 -6.381 14.299 1.00 80.62 98 LEU A CA 1
ATOM 788 C C . LEU A 1 98 ? -7.373 -7.367 13.146 1.00 80.62 98 LEU A C 1
ATOM 790 O O . LEU A 1 98 ? -8.509 -7.754 12.894 1.00 80.62 98 LEU A O 1
ATOM 794 N N . ALA A 1 99 ? -6.306 -7.819 12.485 1.00 74.25 99 ALA A N 1
ATOM 795 C CA . ALA A 1 99 ? -6.385 -8.795 11.403 1.00 74.25 99 ALA A CA 1
ATOM 796 C C . ALA A 1 99 ? -6.803 -10.193 11.896 1.00 74.25 99 ALA A C 1
ATOM 798 O O . ALA A 1 99 ? -7.579 -10.867 11.221 1.00 74.25 99 ALA A O 1
ATOM 799 N N . ASN A 1 100 ? -6.334 -10.607 13.079 1.00 69.75 100 ASN A N 1
ATOM 800 C CA . ASN A 1 100 ? -6.586 -11.938 13.648 1.00 69.75 100 ASN A CA 1
ATOM 801 C C . ASN A 1 100 ? -7.668 -11.958 14.746 1.00 69.75 100 ASN A C 1
ATOM 803 O O . ASN A 1 100 ? -7.965 -13.012 15.306 1.00 69.75 100 ASN A O 1
ATOM 807 N N . GLY A 1 101 ? -8.288 -10.817 15.063 1.00 63.31 101 GLY A N 1
ATOM 808 C CA . GLY A 1 101 ? -9.157 -10.649 16.236 1.00 63.31 101 GLY A CA 1
ATOM 809 C C . GLY A 1 101 ? -10.428 -11.508 16.266 1.00 63.31 101 GLY A C 1
ATOM 810 O O . GLY A 1 101 ? -11.019 -11.672 17.331 1.00 63.31 101 GLY A O 1
ATOM 811 N N . ASN A 1 102 ? -10.832 -12.090 15.132 1.00 59.31 102 ASN A N 1
ATOM 812 C CA . ASN A 1 102 ? -11.972 -13.014 15.046 1.00 59.31 102 ASN A CA 1
ATOM 813 C C . ASN A 1 102 ? -11.608 -14.480 15.355 1.00 59.31 102 ASN A C 1
ATOM 815 O O . ASN A 1 102 ? -12.495 -15.333 15.339 1.00 59.31 102 ASN A O 1
ATOM 819 N N . ILE A 1 103 ? -10.335 -14.784 15.632 1.00 55.41 103 ILE A N 1
ATOM 820 C CA . ILE A 1 103 ? -9.858 -16.131 15.968 1.00 55.41 103 ILE A CA 1
ATOM 821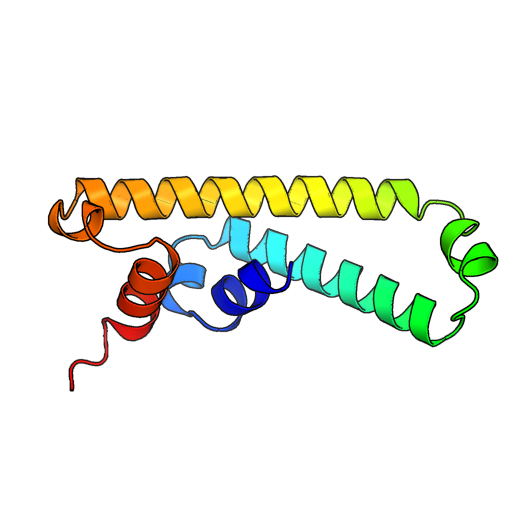 C C . ILE A 1 103 ? -9.188 -16.078 17.350 1.00 55.41 103 ILE A C 1
ATOM 823 O O . ILE A 1 103 ? -7.962 -15.979 17.443 1.00 55.41 103 ILE A O 1
ATOM 827 N N . PRO A 1 104 ? -9.962 -16.098 18.449 1.00 51.47 104 PRO A N 1
ATOM 828 C CA . PRO A 1 104 ? -9.374 -16.365 19.754 1.00 51.47 104 PRO A CA 1
ATOM 829 C C . PRO A 1 104 ? -8.820 -17.806 19.784 1.00 51.47 104 PRO A C 1
ATOM 831 O O . PRO A 1 104 ? -9.425 -18.687 19.163 1.00 51.47 104 PRO A O 1
ATOM 834 N N . PRO A 1 105 ? -7.679 -18.054 20.459 1.00 52.06 105 PRO A N 1
ATOM 835 C CA . PRO A 1 105 ? -7.181 -19.409 20.695 1.00 52.06 105 PRO A CA 1
ATOM 836 C C . PRO A 1 105 ? -8.129 -20.240 21.570 1.00 52.06 105 PRO A C 1
ATOM 838 O O . PRO A 1 105 ? -8.882 -19.646 22.379 1.00 52.06 105 PRO A O 1
#

Foldseek 3Di:
DVVVCCLLVQFPQSCVVCVVLSVLVVVLVVLVVVLVVVCVVPVPPCVSVPDPCNVVSVVVSVVSVVVSVVVLVVVLVVVCVVPVVCVVPDSVVSSVCSRCVVDDD

Sequence (105 aa):
WTALENIFMSSQDIRAQLPDDTKRFEQVDVDFKDQLRDVQANPGVLDSCAREGREGILMSMNKSLEICEKALQEYLEVKKNTFPRFYFVSNAALLDILANGNIPP

Secondary structure (DSSP, 8-state):
-HHHHHHHHH-HHHHHHSHHHHHHHHHHHHHHHHHHHHHHH---HHHHHSSTTHHHHHHHHHHHHHHHHHHHHHHHHHHHHHSGGGGGS-HHHHHHHHHHTT---